Protein AF-A0A0P7WTD3-F1 (afdb_monomer_lite)

Secondary structure (DSSP, 8-state):
-PPP---HHHHHHHHHHHHHHHHHHHHHHHHHHHHHHHHHT-S--HHHHHHHHHHHHHHHHHHHHHHHHHHHTTS-SEEEE---PBPTTS-B-SS----EEEEE-TTSSEE-SS-HHHHHHHHHHHHH--SS-TTTEEEEEE--SSS-EEEEEETTEEEEEEETTTTEEEE---

Foldseek 3Di:
DDDDDPPPVVVVVVVVVVVVVVVVVVVVVVVVVVVVCCQVPVPPPVVLVVLVVQLVVQLLVQQVVQLVQCVVVPNDQKDWDQDQDAPPVRHGDPPSPDTDIFGADSLRTGWAPDDFQVGLVRSSCRRSVRDPLVVFWDWHWDDDPVFIWIFIDGNNHGQWIATRVNRDIGGDDD

Sequence (174 aa):
MKAPEFDDASSERATQRRLYITIVAGLLVFLFAGWLVRSVFAPNASWKEAEFEQALHRFEEHLMLARVEWMRQGRPPEIELMYADWDSRGMPVEPIAGSVRVLMSRDGWPEARADGQAGCFEIWNLLARPEPLREELRVEYLEGDRLAECHFYYANILEFVFYPENGRVVKKVM

pLDDT: mean 80.05, std 14.79, range [44.22, 94.88]

Radius of gyration: 28.9 Å; chains: 1; bounding box: 71×41×89 Å

Structure (mmCIF, N/CA/C/O backbone):
data_AF-A0A0P7WTD3-F1
#
_entry.id   AF-A0A0P7WTD3-F1
#
loop_
_atom_site.group_PDB
_atom_site.id
_atom_site.type_symbol
_atom_site.label_atom_id
_atom_site.label_alt_id
_atom_site.label_comp_id
_atom_site.label_asym_id
_atom_site.label_entity_id
_atom_site.label_seq_id
_atom_site.pdbx_PDB_ins_code
_atom_site.Cartn_x
_atom_site.Cartn_y
_atom_site.Cartn_z
_atom_site.occupancy
_atom_site.B_iso_or_equiv
_atom_site.auth_seq_id
_atom_site.auth_comp_id
_atom_site.auth_asym_id
_atom_site.auth_atom_id
_atom_site.pdbx_PDB_model_num
ATOM 1 N N . MET A 1 1 ? 55.991 23.046 -68.469 1.00 44.59 1 MET A N 1
ATOM 2 C CA . MET A 1 1 ? 55.380 22.917 -67.129 1.00 44.59 1 MET A CA 1
ATOM 3 C C . MET A 1 1 ? 54.361 21.794 -67.210 1.00 44.59 1 MET A C 1
ATOM 5 O O . MET A 1 1 ? 53.428 21.914 -67.990 1.00 44.59 1 MET A O 1
ATOM 9 N N . LYS A 1 2 ? 54.612 20.664 -66.541 1.00 44.22 2 LYS A N 1
ATOM 10 C CA . LYS A 1 2 ? 53.737 19.483 -66.564 1.00 44.22 2 LYS A CA 1
ATOM 11 C C . LYS A 1 2 ? 52.765 19.621 -65.388 1.00 44.22 2 LYS A C 1
ATOM 13 O O . LYS A 1 2 ? 53.228 19.808 -64.266 1.00 44.22 2 LYS A O 1
ATOM 18 N N . ALA A 1 3 ? 51.463 19.646 -65.660 1.00 56.09 3 ALA A N 1
ATOM 19 C CA . ALA A 1 3 ? 50.442 19.747 -64.619 1.00 56.09 3 ALA A CA 1
ATOM 20 C C . ALA A 1 3 ? 50.462 18.479 -63.740 1.00 56.09 3 ALA A C 1
ATOM 22 O O . ALA A 1 3 ? 50.710 17.398 -64.280 1.00 56.09 3 ALA A O 1
ATOM 23 N N . PRO A 1 4 ? 50.248 18.591 -62.417 1.00 55.72 4 PRO A N 1
ATOM 24 C CA . PRO A 1 4 ? 50.180 17.427 -61.548 1.00 55.72 4 PRO A CA 1
ATOM 25 C C . PRO A 1 4 ? 48.905 16.629 -61.842 1.00 55.72 4 PRO A C 1
ATOM 27 O O . PRO A 1 4 ? 47.799 17.168 -61.828 1.00 55.72 4 PRO A O 1
ATOM 30 N N . GLU A 1 5 ? 49.096 15.347 -62.132 1.00 54.69 5 GLU A N 1
ATOM 31 C CA . GLU A 1 5 ? 48.060 14.324 -62.243 1.00 54.69 5 GLU A CA 1
ATOM 32 C C . GLU A 1 5 ? 47.490 14.107 -60.834 1.00 54.69 5 GLU A C 1
ATOM 34 O O . GLU A 1 5 ? 48.205 13.684 -59.927 1.00 54.69 5 GLU A O 1
ATOM 39 N N . PHE A 1 6 ? 46.250 14.544 -60.606 1.00 57.44 6 PHE A N 1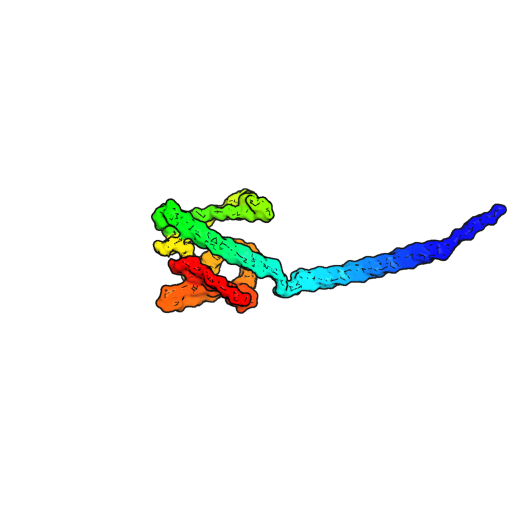
ATOM 40 C CA . PHE A 1 6 ? 45.591 14.415 -59.309 1.00 57.44 6 PHE A CA 1
ATOM 41 C C . PHE A 1 6 ? 45.165 12.953 -59.123 1.00 57.44 6 PHE A C 1
ATOM 43 O O . PHE A 1 6 ? 44.372 12.437 -59.903 1.00 57.44 6 PHE A O 1
ATOM 50 N N . ASP A 1 7 ? 45.720 12.303 -58.099 1.00 57.47 7 ASP A N 1
ATOM 51 C CA . ASP A 1 7 ? 45.497 10.900 -57.737 1.00 57.47 7 ASP A CA 1
ATOM 52 C C . ASP A 1 7 ? 44.008 10.580 -57.478 1.00 57.47 7 ASP A C 1
ATOM 54 O O . ASP A 1 7 ? 43.520 10.702 -56.346 1.00 57.47 7 ASP A O 1
ATOM 58 N N . ASP A 1 8 ? 43.304 10.072 -58.494 1.00 56.81 8 ASP A N 1
ATOM 59 C CA . ASP A 1 8 ? 41.955 9.485 -58.378 1.00 56.81 8 ASP A CA 1
ATOM 60 C C . ASP A 1 8 ? 41.898 8.376 -57.306 1.00 56.81 8 ASP A C 1
ATOM 62 O O . ASP A 1 8 ? 40.915 8.238 -56.571 1.00 56.81 8 ASP A O 1
ATOM 66 N N . ALA A 1 9 ? 43.012 7.665 -57.101 1.00 54.38 9 ALA A N 1
ATOM 67 C CA . ALA A 1 9 ? 43.157 6.628 -56.081 1.00 54.38 9 ALA A CA 1
ATOM 68 C C . ALA A 1 9 ? 42.994 7.146 -54.635 1.00 54.38 9 ALA A C 1
ATOM 70 O O . ALA A 1 9 ? 42.650 6.378 -53.731 1.00 54.38 9 ALA A O 1
ATOM 71 N N . SER A 1 10 ? 43.242 8.438 -54.387 1.00 57.66 10 SER A N 1
ATOM 72 C CA . SER A 1 10 ? 43.045 9.052 -53.066 1.00 57.66 10 SER A CA 1
ATOM 73 C C . SER A 1 10 ? 41.564 9.350 -52.782 1.00 57.66 10 SER A C 1
ATOM 75 O O . SER A 1 10 ? 41.092 9.151 -51.657 1.00 57.66 10 SER A O 1
ATOM 77 N N . SER A 1 11 ? 40.815 9.739 -53.820 1.00 58.66 11 SER A N 1
ATOM 78 C CA . SER A 1 11 ? 39.380 10.040 -53.773 1.00 58.66 11 SER A CA 1
ATOM 79 C C . SER A 1 11 ? 38.537 8.773 -53.581 1.00 58.66 11 SER A C 1
ATOM 81 O O . SER A 1 11 ? 37.628 8.738 -52.742 1.00 58.66 11 SER A O 1
ATOM 83 N N . GLU A 1 12 ? 38.894 7.685 -54.272 1.00 61.72 12 GLU A N 1
ATOM 84 C CA . GLU A 1 12 ? 38.206 6.396 -54.143 1.00 61.72 12 GLU A CA 1
ATOM 85 C C . GLU A 1 12 ? 38.363 5.795 -52.741 1.00 61.72 12 GLU A C 1
ATOM 87 O O . GLU A 1 12 ? 37.373 5.379 -52.139 1.00 61.72 12 GLU A O 1
ATOM 92 N N . ARG A 1 13 ? 39.564 5.844 -52.143 1.00 66.88 13 ARG A N 1
ATOM 93 C CA . ARG A 1 13 ? 39.788 5.363 -50.763 1.00 66.88 13 ARG A CA 1
ATOM 94 C C . ARG A 1 13 ? 39.016 6.178 -49.724 1.00 66.88 13 ARG A C 1
ATOM 96 O O . ARG A 1 13 ? 38.515 5.611 -48.751 1.00 66.88 13 ARG A O 1
ATOM 103 N N . ALA A 1 14 ? 38.900 7.495 -49.907 1.00 68.69 14 ALA A N 1
ATOM 104 C CA . ALA A 1 14 ? 38.137 8.362 -49.007 1.00 68.69 14 ALA A CA 1
ATOM 105 C C . ALA A 1 14 ? 36.623 8.093 -49.096 1.00 68.69 14 ALA A C 1
ATOM 107 O O . ALA A 1 14 ? 35.939 8.023 -48.068 1.00 68.69 14 ALA A O 1
ATOM 108 N N . THR A 1 15 ? 36.117 7.876 -50.311 1.00 74.56 15 THR A N 1
ATOM 109 C CA . THR A 1 15 ? 34.714 7.528 -50.579 1.00 74.56 15 THR A CA 1
ATOM 110 C C . THR A 1 15 ? 34.380 6.133 -50.050 1.00 74.56 15 THR A C 1
ATOM 112 O O . THR A 1 15 ? 33.397 5.964 -49.328 1.00 74.56 15 THR A O 1
ATOM 115 N N . GLN A 1 16 ? 35.254 5.154 -50.294 1.00 76.50 16 GLN A N 1
ATOM 116 C CA . GLN A 1 16 ? 35.124 3.785 -49.799 1.00 76.50 16 GLN A CA 1
ATOM 117 C C . GLN A 1 16 ? 35.149 3.734 -48.265 1.00 76.50 16 GLN A C 1
ATOM 119 O O . GLN A 1 16 ? 34.313 3.071 -47.654 1.00 76.50 16 GLN A O 1
ATOM 124 N N . ARG A 1 17 ? 36.033 4.499 -47.609 1.00 78.50 17 ARG A N 1
ATOM 125 C CA . ARG A 1 17 ? 36.076 4.603 -46.140 1.00 78.50 17 ARG A CA 1
ATOM 126 C C . ARG A 1 17 ? 34.798 5.221 -45.564 1.00 78.50 17 ARG A C 1
ATOM 128 O O . ARG A 1 17 ? 34.308 4.739 -44.547 1.00 78.50 17 ARG A O 1
ATOM 135 N N . ARG A 1 18 ? 34.229 6.250 -46.205 1.00 81.75 18 ARG A N 1
ATOM 136 C CA . ARG A 1 18 ? 32.930 6.827 -45.802 1.00 81.75 18 ARG A CA 1
ATOM 137 C C . ARG A 1 18 ? 31.789 5.821 -45.928 1.00 81.75 18 ARG A C 1
ATOM 139 O O . ARG A 1 18 ? 30.951 5.769 -45.030 1.00 81.75 18 ARG A O 1
ATOM 146 N N . LEU A 1 19 ? 31.788 5.016 -46.989 1.00 84.31 19 LEU A N 1
ATOM 147 C CA . LEU A 1 19 ? 30.801 3.959 -47.230 1.00 84.31 19 LEU A CA 1
ATOM 148 C C . LEU A 1 19 ? 30.886 2.856 -46.166 1.00 84.31 19 LEU A C 1
ATOM 150 O O . LEU A 1 19 ? 29.878 2.496 -45.566 1.00 84.31 19 LEU A O 1
ATOM 154 N N . TYR A 1 20 ? 32.097 2.399 -45.835 1.00 89.25 20 TYR A N 1
ATOM 155 C CA . TYR A 1 20 ? 32.305 1.461 -44.728 1.00 89.25 20 TYR A CA 1
ATOM 156 C C . TYR A 1 20 ? 31.849 2.033 -43.384 1.00 89.25 20 TYR A C 1
ATOM 158 O O . TYR A 1 20 ? 31.163 1.344 -42.635 1.00 89.25 20 TYR A O 1
ATOM 166 N N . ILE A 1 21 ? 32.180 3.291 -43.078 1.00 87.69 21 ILE A N 1
ATOM 167 C CA . ILE A 1 21 ? 31.767 3.928 -41.819 1.00 87.69 21 ILE A CA 1
ATOM 168 C C . ILE A 1 21 ? 30.241 4.038 -41.731 1.00 87.69 21 ILE A C 1
ATOM 170 O O . ILE A 1 21 ? 29.682 3.749 -40.679 1.00 87.69 21 ILE A O 1
ATOM 174 N N . THR A 1 22 ? 29.555 4.411 -42.814 1.00 89.06 22 THR A N 1
ATOM 175 C CA . THR A 1 22 ? 28.083 4.516 -42.818 1.00 89.06 22 THR A CA 1
ATOM 176 C C . THR A 1 22 ? 27.406 3.159 -42.686 1.00 89.06 22 THR A C 1
ATOM 178 O O . THR A 1 22 ? 26.460 3.041 -41.911 1.00 89.06 22 THR A O 1
ATOM 181 N N . ILE A 1 23 ? 27.915 2.123 -43.359 1.00 92.06 23 ILE A N 1
ATOM 182 C CA . ILE A 1 23 ? 27.396 0.757 -43.211 1.00 92.06 23 ILE A CA 1
ATOM 183 C C . ILE A 1 23 ? 27.591 0.268 -41.772 1.00 92.06 23 ILE A C 1
ATOM 185 O O . ILE A 1 23 ? 26.640 -0.197 -41.152 1.00 92.06 23 ILE A O 1
ATOM 189 N N . VAL A 1 24 ? 28.796 0.415 -41.213 1.00 92.56 24 VAL A N 1
ATOM 190 C CA . VAL A 1 24 ? 29.107 -0.035 -39.846 1.00 92.56 24 VAL A CA 1
ATOM 191 C C . VAL A 1 24 ? 28.304 0.746 -38.804 1.00 92.56 24 VAL A C 1
ATOM 193 O O . VAL A 1 24 ? 27.766 0.143 -37.879 1.00 92.56 24 VAL A O 1
ATOM 196 N N . ALA A 1 25 ? 28.169 2.064 -38.962 1.00 90.25 25 ALA A N 1
ATOM 197 C CA . ALA A 1 25 ? 27.360 2.891 -38.072 1.00 90.25 25 ALA A CA 1
ATOM 198 C C . ALA A 1 25 ? 25.873 2.517 -38.149 1.00 90.25 25 ALA A C 1
ATOM 200 O O . ALA A 1 25 ? 25.232 2.375 -37.113 1.00 90.25 25 ALA A O 1
ATOM 201 N N . GLY A 1 26 ? 25.335 2.294 -39.353 1.00 93.25 26 GLY A N 1
ATOM 202 C CA . GLY A 1 26 ? 23.957 1.838 -39.532 1.00 93.25 26 GLY A CA 1
ATOM 203 C C . GLY A 1 26 ? 23.709 0.475 -38.884 1.00 93.25 26 GLY A C 1
ATOM 204 O O . GLY A 1 26 ? 22.703 0.287 -38.205 1.00 93.25 26 GLY A O 1
ATOM 205 N N . LEU A 1 27 ? 24.660 -0.451 -39.023 1.00 94.12 27 LEU A N 1
ATOM 206 C CA . LEU A 1 27 ? 24.582 -1.787 -38.433 1.00 94.12 27 LEU A CA 1
ATOM 207 C C . LEU A 1 27 ? 24.647 -1.725 -36.899 1.00 94.12 27 LEU A C 1
ATOM 209 O O . LEU A 1 27 ? 23.849 -2.373 -36.228 1.00 94.12 27 LEU A O 1
ATOM 213 N N . LEU A 1 28 ? 25.519 -0.880 -36.339 1.00 93.88 28 LEU A N 1
ATOM 214 C CA . LEU A 1 28 ? 25.563 -0.615 -34.898 1.00 93.88 28 LEU A CA 1
ATOM 215 C C . LEU A 1 28 ? 24.256 -0.012 -34.384 1.00 93.88 28 LEU A C 1
ATOM 217 O O . LEU A 1 28 ? 23.722 -0.502 -33.395 1.00 93.88 28 LEU A O 1
ATOM 221 N N . VAL A 1 29 ? 23.714 1.007 -35.056 1.00 93.81 29 VAL A N 1
ATOM 222 C CA . VAL A 1 29 ? 22.432 1.621 -34.675 1.00 93.81 29 VAL A CA 1
ATOM 223 C C . VAL A 1 29 ? 21.306 0.591 -34.717 1.00 93.81 29 VAL A C 1
ATOM 225 O O . VAL A 1 29 ? 20.495 0.550 -33.799 1.00 93.81 29 VAL A O 1
ATOM 228 N N . PHE A 1 30 ? 21.277 -0.278 -35.728 1.00 93.62 30 PHE A N 1
ATOM 229 C CA . PHE A 1 30 ? 20.266 -1.327 -35.840 1.00 93.62 30 PHE A CA 1
ATOM 230 C C . PHE A 1 30 ? 20.378 -2.366 -34.714 1.00 93.62 30 PHE A C 1
ATOM 232 O O . PHE A 1 30 ? 19.371 -2.737 -34.112 1.00 93.62 30 PHE A O 1
ATOM 239 N N . LEU A 1 31 ? 21.600 -2.790 -34.376 1.00 93.56 31 LEU A N 1
ATOM 240 C CA . LEU A 1 31 ? 21.848 -3.692 -33.248 1.00 93.56 31 LEU A CA 1
ATOM 241 C C . LEU A 1 31 ? 21.462 -3.051 -31.911 1.00 93.56 31 LEU A C 1
ATOM 243 O O . LEU A 1 31 ? 20.808 -3.697 -31.094 1.00 93.56 31 LEU A O 1
ATOM 247 N N . PHE A 1 32 ? 21.809 -1.778 -31.702 1.00 91.56 32 PHE A N 1
ATOM 248 C CA . PHE A 1 32 ? 21.424 -1.035 -30.504 1.00 91.56 32 PHE A CA 1
ATOM 249 C C . PHE A 1 32 ? 19.912 -0.846 -30.411 1.00 91.56 32 PHE A C 1
ATOM 251 O O . PHE A 1 32 ? 19.351 -1.076 -29.347 1.00 91.56 32 PHE A O 1
ATOM 258 N N . ALA A 1 33 ? 19.240 -0.491 -31.506 1.00 89.69 33 ALA A N 1
ATOM 259 C CA . ALA A 1 33 ? 17.787 -0.360 -31.540 1.00 89.69 33 ALA A CA 1
ATOM 260 C C . ALA A 1 33 ? 17.101 -1.696 -31.217 1.00 89.69 33 ALA A C 1
ATOM 262 O O . ALA A 1 33 ? 16.198 -1.735 -30.386 1.00 89.69 33 ALA A O 1
ATOM 263 N N . GLY A 1 34 ? 17.572 -2.802 -31.803 1.00 89.44 34 GLY A N 1
ATOM 264 C CA . GLY A 1 34 ? 17.063 -4.142 -31.502 1.00 89.44 34 GLY A CA 1
ATOM 265 C C . GLY A 1 34 ? 17.283 -4.549 -30.042 1.00 89.44 34 GLY A C 1
ATOM 266 O O . GLY A 1 34 ? 16.371 -5.076 -29.401 1.00 89.44 34 GLY A O 1
ATOM 267 N N . TRP A 1 35 ? 18.464 -4.262 -29.487 1.00 86.62 35 TRP A N 1
ATOM 268 C CA . TRP A 1 35 ? 18.763 -4.508 -28.075 1.00 86.62 35 TRP A CA 1
ATOM 269 C C . TRP A 1 35 ? 17.886 -3.662 -27.145 1.00 86.62 35 TRP A C 1
ATOM 271 O O . TRP A 1 35 ? 17.355 -4.181 -26.167 1.00 86.62 35 TRP A O 1
ATOM 281 N N . LEU A 1 36 ? 17.678 -2.387 -27.475 1.00 83.62 36 LEU A N 1
ATOM 282 C CA . LEU A 1 36 ? 16.890 -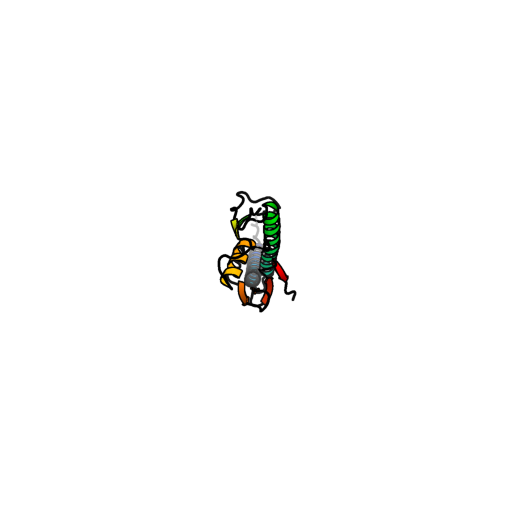1.449 -26.680 1.00 83.62 36 LEU A CA 1
ATOM 283 C C . LEU A 1 36 ? 15.405 -1.830 -26.685 1.00 83.62 36 LEU A C 1
ATOM 285 O O . LEU A 1 36 ? 14.794 -1.877 -25.623 1.00 83.62 36 LEU A O 1
ATOM 289 N N . VAL A 1 37 ? 14.850 -2.217 -27.839 1.00 83.44 37 VAL A N 1
ATOM 290 C CA . VAL A 1 37 ? 13.492 -2.781 -27.920 1.00 83.44 37 VAL A CA 1
ATOM 291 C C . VAL A 1 37 ? 13.396 -4.045 -27.066 1.00 83.44 37 VAL A C 1
ATOM 293 O O . VAL A 1 37 ? 12.506 -4.166 -26.236 1.00 83.44 37 VAL A O 1
ATOM 296 N N . ARG A 1 38 ? 14.343 -4.979 -27.177 1.00 77.56 38 ARG A N 1
ATOM 297 C CA . ARG A 1 38 ? 14.312 -6.184 -26.338 1.00 77.56 38 ARG A CA 1
ATOM 298 C C . ARG A 1 38 ? 14.417 -5.867 -24.841 1.00 77.56 38 ARG A C 1
ATOM 300 O O . ARG A 1 38 ? 13.789 -6.560 -24.054 1.00 77.56 38 ARG A O 1
ATOM 307 N N . SER A 1 39 ? 15.199 -4.861 -24.462 1.00 74.31 39 SER A N 1
ATOM 308 C CA . SER A 1 39 ? 15.410 -4.447 -23.071 1.00 74.31 39 SER A CA 1
ATOM 309 C C . SER A 1 39 ? 14.170 -3.779 -22.469 1.00 74.31 39 SER A C 1
ATOM 311 O O . SER A 1 39 ? 13.743 -4.142 -21.379 1.00 74.31 39 SER A O 1
ATOM 313 N N . VAL A 1 40 ? 13.541 -2.857 -23.205 1.00 69.19 40 VAL A N 1
ATOM 314 C CA . VAL A 1 40 ? 12.341 -2.134 -22.748 1.00 69.19 40 VAL A CA 1
ATOM 315 C C . VAL A 1 40 ? 11.104 -3.035 -22.726 1.00 69.19 40 VAL A C 1
ATOM 317 O O . VAL A 1 40 ? 10.260 -2.894 -21.848 1.00 69.19 40 VAL A O 1
ATOM 320 N N . PHE A 1 41 ? 11.000 -3.977 -23.666 1.00 66.25 41 PHE A N 1
ATOM 321 C CA . PHE A 1 41 ? 9.862 -4.895 -23.779 1.00 66.25 41 PHE A CA 1
ATOM 322 C C . PHE A 1 41 ? 10.120 -6.272 -23.138 1.00 66.25 41 PHE A C 1
ATOM 324 O O . PHE A 1 41 ? 9.332 -7.198 -23.343 1.00 66.25 41 PHE A O 1
ATOM 331 N N . ALA A 1 42 ? 11.209 -6.447 -22.379 1.00 62.34 42 ALA A N 1
ATOM 332 C CA . ALA A 1 42 ? 11.421 -7.667 -21.604 1.00 62.34 42 ALA A CA 1
ATOM 333 C C . ALA A 1 42 ? 10.383 -7.737 -20.459 1.00 62.34 42 ALA A C 1
ATOM 335 O O . ALA A 1 42 ? 10.302 -6.804 -19.663 1.00 62.34 42 ALA A O 1
ATOM 336 N N . PRO A 1 43 ? 9.592 -8.822 -20.351 1.00 55.62 43 PRO A N 1
ATOM 337 C CA . PRO A 1 43 ? 8.466 -8.929 -19.411 1.00 55.62 43 PRO A CA 1
ATOM 338 C C . PRO A 1 43 ? 8.874 -9.051 -17.932 1.00 55.62 43 PRO A C 1
ATOM 340 O O . PRO A 1 43 ? 8.054 -8.856 -17.047 1.00 55.62 43 PRO A O 1
ATOM 343 N N . ASN A 1 44 ? 10.139 -9.347 -17.659 1.00 56.78 44 ASN A N 1
ATOM 344 C CA . ASN A 1 44 ? 10.737 -9.550 -16.339 1.00 56.78 44 ASN A CA 1
ATOM 345 C C . ASN A 1 44 ? 11.571 -8.326 -15.941 1.00 56.78 44 ASN A C 1
ATOM 347 O O . ASN A 1 44 ? 12.762 -8.401 -15.631 1.00 56.78 44 ASN A O 1
ATOM 351 N N . ALA A 1 45 ? 10.942 -7.164 -16.069 1.00 58.25 45 ALA A N 1
ATOM 352 C CA . ALA A 1 45 ? 11.588 -5.891 -15.871 1.00 58.25 45 ALA A CA 1
ATOM 353 C C . ALA A 1 45 ? 11.765 -5.642 -14.366 1.00 58.25 45 ALA A C 1
ATOM 355 O O . ALA A 1 45 ? 10.858 -5.157 -13.706 1.00 58.25 45 ALA A O 1
ATOM 356 N N . SER A 1 46 ? 12.947 -5.968 -13.838 1.00 65.19 46 SER A N 1
ATOM 357 C CA . SER A 1 46 ? 13.353 -5.797 -12.428 1.00 65.19 46 SER A CA 1
ATOM 358 C C . SER A 1 46 ? 12.975 -4.440 -11.800 1.00 65.19 46 SER A C 1
ATOM 360 O O . SER A 1 46 ? 12.815 -4.351 -10.587 1.00 65.19 46 SER A O 1
ATOM 362 N N . TRP A 1 47 ? 12.782 -3.385 -12.600 1.00 69.50 47 TRP A N 1
ATOM 363 C CA . TRP A 1 47 ? 12.296 -2.089 -12.116 1.00 69.50 47 TRP A CA 1
ATOM 364 C C . TRP A 1 47 ? 10.856 -2.140 -11.583 1.00 69.50 47 TRP A C 1
ATOM 366 O O . TRP A 1 47 ? 10.566 -1.494 -10.585 1.00 69.50 47 TRP A O 1
ATOM 376 N N . LYS A 1 48 ? 9.973 -2.942 -12.189 1.00 75.50 48 LYS A N 1
ATOM 377 C CA . LYS A 1 48 ? 8.585 -3.135 -11.748 1.00 75.50 48 LYS A CA 1
ATOM 378 C C . LYS A 1 48 ? 8.499 -3.832 -10.390 1.00 75.50 48 LYS A C 1
ATOM 380 O O . LYS A 1 48 ? 7.667 -3.478 -9.563 1.00 75.50 48 LYS A O 1
ATOM 385 N N . GLU A 1 49 ? 9.359 -4.823 -10.171 1.00 78.12 49 GLU A N 1
ATOM 386 C CA . GLU A 1 49 ? 9.491 -5.510 -8.880 1.00 78.12 49 GLU A CA 1
ATOM 387 C C . GLU A 1 49 ? 10.000 -4.538 -7.809 1.00 78.12 49 GLU A C 1
ATOM 389 O O . GLU A 1 49 ? 9.431 -4.466 -6.723 1.00 78.12 49 GLU A O 1
ATOM 394 N N . ALA A 1 50 ? 11.000 -3.714 -8.144 1.00 81.69 50 ALA A N 1
ATOM 395 C CA . ALA A 1 50 ? 11.519 -2.686 -7.244 1.00 81.69 50 ALA A CA 1
ATOM 396 C C . ALA A 1 50 ? 10.472 -1.606 -6.903 1.00 81.69 50 ALA A C 1
ATOM 398 O O . ALA A 1 50 ? 10.381 -1.180 -5.753 1.00 81.69 50 ALA A O 1
ATOM 399 N N . GLU A 1 51 ? 9.652 -1.178 -7.868 1.00 80.62 51 GLU A N 1
ATOM 400 C CA . GLU A 1 51 ? 8.549 -0.238 -7.625 1.00 80.62 51 GLU A CA 1
ATOM 401 C C . GLU A 1 51 ? 7.473 -0.835 -6.712 1.00 80.62 51 GLU A C 1
ATOM 403 O O . GLU A 1 51 ? 6.981 -0.158 -5.802 1.00 80.62 51 GLU A O 1
ATOM 408 N N . PHE A 1 52 ? 7.122 -2.108 -6.918 1.00 84.56 52 PHE A N 1
ATOM 409 C CA . PHE A 1 52 ? 6.192 -2.811 -6.041 1.00 84.56 52 PHE A CA 1
ATOM 410 C C . PHE A 1 52 ? 6.758 -2.954 -4.622 1.00 84.56 52 PHE A C 1
ATOM 412 O O . PHE A 1 52 ? 6.064 -2.649 -3.650 1.00 84.56 52 PHE A O 1
ATOM 419 N N . GLU A 1 53 ? 8.028 -3.341 -4.486 1.00 85.44 53 GLU A N 1
ATOM 420 C CA . GLU A 1 53 ? 8.706 -3.437 -3.191 1.00 85.44 53 GLU A CA 1
ATOM 421 C C . GLU A 1 53 ? 8.745 -2.077 -2.477 1.00 85.44 53 GLU A C 1
ATOM 423 O O . GLU A 1 53 ? 8.458 -1.988 -1.280 1.00 85.44 53 GLU A O 1
ATOM 428 N N . GLN A 1 54 ? 8.997 -0.992 -3.213 1.00 86.94 54 GLN A N 1
ATOM 429 C CA . GLN A 1 54 ? 8.935 0.367 -2.682 1.00 86.94 54 GLN A CA 1
ATOM 430 C C . GLN A 1 54 ? 7.513 0.754 -2.243 1.00 86.94 54 GLN A C 1
ATOM 432 O O . GLN A 1 54 ? 7.339 1.411 -1.213 1.00 86.94 54 GLN A O 1
ATOM 437 N N . ALA A 1 55 ? 6.478 0.364 -2.992 1.00 87.00 55 ALA A N 1
ATOM 438 C CA . ALA A 1 55 ? 5.085 0.574 -2.595 1.00 87.00 55 ALA A CA 1
ATOM 439 C C . ALA A 1 55 ? 4.735 -0.210 -1.318 1.00 87.00 55 ALA A C 1
ATOM 441 O O . ALA A 1 55 ? 4.114 0.346 -0.411 1.00 87.00 55 ALA A O 1
ATOM 442 N N . LEU A 1 56 ? 5.192 -1.460 -1.201 1.00 89.81 56 LEU A N 1
ATOM 443 C CA . LEU A 1 56 ? 5.016 -2.281 -0.003 1.00 89.81 56 LEU A CA 1
ATOM 444 C C . LEU A 1 56 ? 5.752 -1.694 1.210 1.00 89.81 56 LEU A C 1
ATOM 446 O O . LEU A 1 56 ? 5.205 -1.671 2.309 1.00 89.81 56 LEU A O 1
ATOM 450 N N . HIS A 1 57 ? 6.961 -1.165 1.025 1.00 89.94 57 HIS A N 1
ATOM 451 C CA . HIS A 1 57 ? 7.674 -0.475 2.098 1.00 89.94 57 HIS A CA 1
ATOM 452 C C . HIS A 1 57 ? 6.909 0.769 2.577 1.00 89.94 57 HIS A C 1
ATOM 454 O O . HIS A 1 57 ? 6.711 0.945 3.778 1.00 89.94 57 HIS A O 1
ATOM 460 N N . ARG A 1 58 ? 6.418 1.610 1.651 1.00 87.81 58 ARG A N 1
ATOM 461 C CA . ARG A 1 58 ? 5.584 2.781 1.989 1.00 87.81 58 ARG A CA 1
ATOM 462 C C . ARG A 1 58 ? 4.310 2.380 2.727 1.00 87.81 58 ARG A C 1
ATOM 464 O O . ARG A 1 58 ? 3.913 3.045 3.678 1.00 87.81 58 ARG A O 1
ATOM 471 N N . PHE A 1 59 ? 3.690 1.278 2.314 1.00 90.62 59 PHE A N 1
ATOM 472 C CA . PHE A 1 59 ? 2.526 0.716 2.985 1.00 90.62 59 PHE A CA 1
ATOM 473 C C . PHE A 1 59 ? 2.817 0.377 4.454 1.00 90.62 59 PHE A C 1
ATOM 475 O O . PHE A 1 59 ? 2.095 0.825 5.343 1.00 90.62 59 PHE A O 1
ATOM 482 N N . GLU A 1 60 ? 3.894 -0.368 4.715 1.00 91.88 60 GLU A N 1
ATOM 483 C CA . GLU A 1 60 ? 4.322 -0.745 6.070 1.00 91.88 60 GLU A CA 1
ATOM 484 C C . GLU A 1 60 ? 4.675 0.479 6.926 1.00 91.88 60 GLU A C 1
ATOM 486 O O . GLU A 1 60 ? 4.268 0.576 8.087 1.00 91.88 60 GLU A O 1
ATOM 491 N N . GLU A 1 61 ? 5.390 1.442 6.348 1.00 90.62 61 GLU A N 1
ATOM 492 C CA . GLU A 1 61 ? 5.765 2.684 7.020 1.00 90.62 61 GLU A CA 1
ATOM 493 C C . GLU A 1 61 ? 4.533 3.505 7.413 1.00 90.62 61 GLU A C 1
ATOM 495 O O . GLU A 1 61 ? 4.388 3.899 8.573 1.00 90.62 61 GLU A O 1
ATOM 500 N N . HIS A 1 62 ? 3.603 3.715 6.480 1.00 90.12 62 HIS A N 1
ATOM 501 C CA . HIS A 1 62 ? 2.395 4.488 6.741 1.00 90.12 62 HIS A CA 1
ATOM 502 C C . HIS A 1 62 ? 1.419 3.769 7.680 1.00 90.12 62 HIS A C 1
ATOM 504 O O . HIS A 1 62 ? 0.752 4.444 8.461 1.00 90.12 62 HIS A O 1
ATOM 510 N N . LEU A 1 63 ? 1.369 2.429 7.688 1.00 92.56 63 LEU A N 1
ATOM 511 C CA . LEU A 1 63 ? 0.641 1.659 8.709 1.00 92.56 63 LEU A CA 1
ATOM 512 C C . LEU A 1 63 ? 1.157 1.977 10.117 1.00 92.56 63 LEU A C 1
ATOM 514 O O . LEU A 1 63 ? 0.380 2.228 11.043 1.00 92.56 63 LEU A O 1
ATOM 518 N N . MET A 1 64 ? 2.478 1.974 10.285 1.00 92.31 64 MET A N 1
ATOM 519 C CA . MET A 1 64 ? 3.096 2.250 11.578 1.00 92.31 64 MET A CA 1
ATOM 520 C C . MET A 1 64 ? 2.961 3.722 11.964 1.00 92.31 64 MET A C 1
ATOM 522 O O . MET A 1 64 ? 2.647 4.017 13.119 1.00 92.31 64 MET A O 1
ATOM 526 N N . LEU A 1 65 ? 3.116 4.639 11.007 1.00 91.56 65 LEU A N 1
ATOM 527 C CA . LEU A 1 65 ? 2.888 6.067 11.214 1.00 91.56 65 LEU A CA 1
ATOM 528 C C . LEU A 1 65 ? 1.445 6.337 11.658 1.00 91.56 65 LEU A C 1
ATOM 530 O O . LEU A 1 65 ? 1.235 7.049 12.638 1.00 91.56 65 LEU A O 1
ATOM 534 N N . ALA A 1 66 ? 0.464 5.705 11.003 1.00 91.62 66 ALA A N 1
ATOM 535 C CA . ALA A 1 66 ? -0.947 5.782 11.372 1.00 91.62 66 ALA A CA 1
ATOM 536 C C . ALA A 1 66 ? -1.156 5.384 12.833 1.00 91.62 66 ALA A C 1
ATOM 538 O O . ALA A 1 66 ? -1.782 6.099 13.615 1.00 91.62 66 ALA A O 1
ATOM 539 N N . ARG A 1 67 ? -0.570 4.251 13.226 1.00 93.12 67 ARG A N 1
ATOM 540 C CA . ARG A 1 67 ? -0.688 3.738 14.587 1.00 93.12 67 ARG A CA 1
ATOM 541 C C . ARG A 1 67 ? -0.054 4.667 15.618 1.00 93.12 67 ARG A C 1
ATOM 543 O O . ARG A 1 67 ? -0.634 4.892 16.681 1.00 93.12 67 ARG A O 1
ATOM 550 N N . VAL A 1 68 ? 1.131 5.200 15.329 1.00 93.00 68 VAL A N 1
ATOM 551 C CA . VAL A 1 68 ? 1.819 6.154 16.211 1.00 93.00 68 VAL A CA 1
ATOM 552 C C . VAL A 1 68 ? 0.987 7.420 16.377 1.00 93.00 68 VAL A C 1
ATOM 554 O O . VAL A 1 68 ? 0.789 7.874 17.504 1.00 93.00 68 VAL A O 1
ATOM 557 N N . GLU A 1 69 ? 0.446 7.947 15.285 1.00 91.44 69 GLU A N 1
ATOM 558 C CA . GLU A 1 69 ? -0.359 9.162 15.300 1.00 91.44 69 GLU A CA 1
ATOM 559 C C . GLU A 1 69 ? -1.682 8.964 16.050 1.00 91.44 69 GLU A C 1
ATOM 561 O O . GLU A 1 69 ? -2.061 9.786 16.885 1.00 91.44 69 GLU A O 1
ATOM 566 N N . TRP A 1 70 ? -2.329 7.814 15.868 1.00 94.44 70 TRP A N 1
ATOM 567 C CA . TRP A 1 70 ? -3.500 7.415 16.646 1.00 94.44 70 TRP A CA 1
ATOM 568 C C . TRP A 1 70 ? -3.208 7.339 18.147 1.00 94.44 70 TRP A C 1
ATOM 570 O O . TRP A 1 70 ? -3.978 7.863 18.957 1.00 94.44 70 TRP A O 1
ATOM 580 N N . MET A 1 71 ? -2.071 6.755 18.544 1.00 93.75 71 MET A N 1
ATOM 581 C CA . MET A 1 71 ? -1.652 6.742 19.951 1.00 93.75 71 MET A CA 1
ATOM 582 C C . MET A 1 71 ? -1.383 8.158 20.474 1.00 93.75 71 MET A C 1
ATOM 584 O O . MET A 1 71 ? -1.786 8.480 21.593 1.00 93.75 71 MET A O 1
ATOM 588 N N . ARG A 1 72 ? -0.743 9.009 19.664 1.00 94.31 72 ARG A N 1
ATOM 589 C CA . ARG A 1 72 ? -0.396 10.394 20.007 1.00 94.31 72 ARG A CA 1
ATOM 590 C C . ARG A 1 72 ? -1.631 11.270 20.221 1.00 94.31 72 ARG A C 1
ATOM 592 O O . ARG A 1 72 ? -1.638 12.087 21.138 1.00 94.31 72 ARG A O 1
ATOM 599 N N . GLN A 1 73 ? -2.670 11.095 19.405 1.00 93.88 73 GLN A N 1
ATOM 600 C CA . GLN A 1 73 ? -3.912 11.877 19.462 1.00 93.88 73 GLN A CA 1
ATOM 601 C C . GLN A 1 73 ? -4.927 11.365 20.501 1.00 93.88 73 GLN A C 1
ATOM 603 O O . GLN A 1 73 ? -6.021 11.913 20.617 1.00 93.88 73 GLN A O 1
ATOM 608 N N . GLY A 1 74 ? -4.590 10.330 21.278 1.00 93.44 74 GLY A N 1
ATOM 609 C CA . GLY A 1 74 ? -5.489 9.793 22.303 1.00 93.44 74 GLY A CA 1
ATOM 610 C C . GLY A 1 74 ? -6.547 8.830 21.762 1.00 93.44 74 GLY A C 1
ATOM 611 O O . GLY A 1 74 ? -7.603 8.690 22.371 1.00 93.44 74 GLY A O 1
ATOM 612 N N . ARG A 1 75 ? -6.234 8.123 20.670 1.00 94.44 75 ARG A N 1
ATOM 613 C CA . ARG A 1 75 ? -7.042 7.050 20.067 1.00 94.44 75 ARG A CA 1
ATOM 614 C C . ARG A 1 75 ? -8.361 7.508 19.421 1.00 94.44 75 ARG A C 1
ATOM 616 O O . ARG A 1 75 ? -9.410 6.932 19.719 1.00 94.44 75 ARG A O 1
ATOM 623 N N . PRO A 1 76 ? -8.343 8.534 18.551 1.00 94.25 76 PRO A N 1
ATOM 624 C CA . PRO A 1 76 ? -9.545 8.960 17.846 1.00 94.25 76 PRO A CA 1
ATOM 625 C C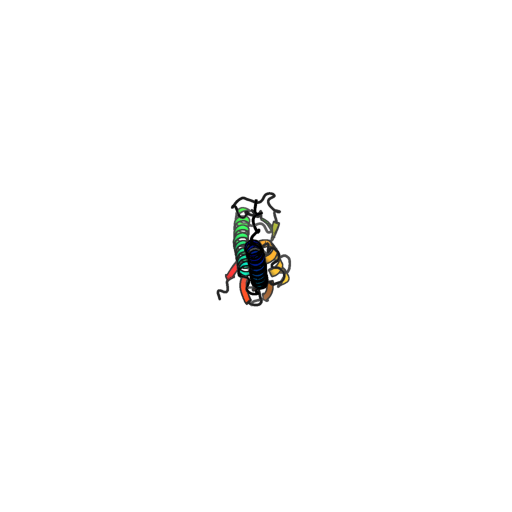 . PRO A 1 76 ? -9.997 7.907 16.812 1.00 94.25 76 PRO A C 1
ATOM 627 O O . PRO A 1 76 ? -9.189 7.092 16.366 1.00 94.25 76 PRO A O 1
ATOM 630 N N . PRO A 1 77 ? -11.276 7.924 16.399 1.00 91.12 77 PRO A N 1
ATOM 631 C CA . PRO A 1 77 ? -11.789 7.037 15.348 1.00 91.12 77 PRO A CA 1
ATOM 632 C C . PRO A 1 77 ? -11.283 7.398 13.939 1.00 91.12 77 PRO A C 1
ATOM 634 O O . PRO A 1 77 ? -11.353 6.582 13.027 1.00 91.12 77 PRO A O 1
ATOM 637 N N . GLU A 1 78 ? -10.781 8.618 13.749 1.00 90.12 78 GLU A N 1
ATOM 638 C CA . GLU A 1 78 ? -10.210 9.105 12.493 1.00 90.12 78 GLU A CA 1
ATOM 639 C C . GLU A 1 78 ? -8.948 9.906 12.821 1.00 90.12 78 GLU A C 1
ATOM 641 O O . GLU A 1 78 ? -8.945 10.696 13.769 1.00 90.12 78 GLU A O 1
ATOM 646 N N . ILE A 1 79 ? -7.881 9.693 12.054 1.00 90.19 79 ILE A N 1
ATOM 647 C CA . ILE A 1 79 ? -6.638 10.463 12.142 1.00 90.19 79 ILE A CA 1
ATOM 648 C C . ILE A 1 79 ? -6.358 11.164 10.822 1.00 90.19 79 ILE A C 1
ATOM 650 O O . ILE A 1 79 ? -6.732 10.693 9.750 1.00 90.19 79 ILE A O 1
ATOM 654 N N . GLU A 1 80 ? -5.653 12.282 10.903 1.00 87.19 80 GLU A N 1
ATOM 655 C CA . GLU A 1 80 ? -5.128 12.987 9.744 1.00 87.19 80 GLU A CA 1
ATOM 656 C C . GLU A 1 80 ? -3.651 12.616 9.569 1.00 87.19 80 GLU A C 1
ATOM 658 O O . GLU A 1 80 ? -2.811 12.949 10.405 1.00 87.19 80 GLU A O 1
ATOM 663 N N . LEU A 1 81 ? -3.343 11.883 8.500 1.00 82.25 81 LEU A N 1
ATOM 664 C CA . LEU A 1 81 ? -1.988 11.486 8.138 1.00 82.25 81 LEU A CA 1
ATOM 665 C C . LEU A 1 81 ? -1.397 12.495 7.164 1.00 82.25 81 LEU A C 1
ATOM 667 O O . LEU A 1 81 ? -1.893 12.683 6.052 1.00 82.25 81 LEU A O 1
ATOM 671 N N . MET A 1 82 ? -0.317 13.139 7.596 1.00 75.50 82 MET A N 1
ATOM 672 C CA . MET A 1 82 ? 0.530 13.952 6.734 1.00 75.50 82 MET A CA 1
ATOM 673 C C . MET A 1 82 ? 1.612 13.061 6.135 1.00 75.50 82 MET A C 1
ATOM 675 O O . MET A 1 82 ? 2.515 12.616 6.842 1.00 75.50 82 MET A O 1
ATOM 679 N N . TYR A 1 83 ? 1.534 12.821 4.831 1.00 67.94 83 TYR A N 1
ATOM 680 C CA . TYR A 1 83 ? 2.616 12.163 4.115 1.00 67.94 83 TYR A CA 1
ATOM 681 C C . TYR A 1 83 ? 3.705 13.188 3.805 1.00 67.94 83 TYR A C 1
ATOM 683 O O . TYR A 1 83 ? 3.468 14.158 3.085 1.00 67.94 83 TYR A O 1
ATOM 691 N N . ALA A 1 84 ? 4.910 12.975 4.319 1.00 58.53 84 ALA A N 1
ATOM 692 C CA . ALA A 1 84 ? 6.085 13.604 3.737 1.00 58.53 84 ALA A CA 1
ATOM 693 C C . ALA A 1 84 ? 6.477 12.759 2.516 1.00 58.53 84 ALA A C 1
ATOM 695 O O . ALA A 1 84 ? 7.031 11.676 2.680 1.00 58.53 84 ALA A O 1
ATOM 696 N N . ASP A 1 85 ? 6.138 13.193 1.297 1.00 57.59 85 ASP A N 1
ATOM 697 C CA . ASP A 1 85 ? 6.812 12.636 0.119 1.00 57.59 85 ASP A CA 1
ATOM 698 C C . ASP A 1 85 ? 8.243 13.150 0.120 1.00 57.59 85 ASP A C 1
ATOM 700 O O . ASP A 1 85 ? 8.462 14.356 0.169 1.00 57.59 85 ASP A O 1
ATOM 704 N N . TRP A 1 86 ? 9.208 12.241 0.083 1.00 53.09 86 TRP A N 1
ATOM 705 C CA . TRP A 1 86 ? 10.622 12.571 -0.034 1.00 53.09 86 TRP A CA 1
ATOM 706 C C . TRP A 1 86 ? 11.031 12.383 -1.493 1.00 53.09 86 TRP A C 1
ATOM 708 O O . TRP A 1 86 ? 10.754 11.344 -2.092 1.00 53.09 86 TRP A O 1
ATOM 718 N N . ASP A 1 87 ? 11.662 13.387 -2.092 1.00 57.94 87 ASP A N 1
ATOM 719 C CA . ASP A 1 87 ? 12.199 13.275 -3.439 1.00 57.94 87 ASP A CA 1
ATOM 720 C C . ASP A 1 87 ? 13.408 12.322 -3.475 1.00 57.94 87 ASP A C 1
ATOM 722 O O . ASP A 1 87 ? 13.963 11.913 -2.451 1.00 57.94 87 ASP A O 1
ATOM 726 N N . SER A 1 88 ? 13.876 11.994 -4.680 1.00 52.69 88 SER A N 1
ATOM 727 C CA . SER A 1 88 ? 15.084 11.181 -4.905 1.00 52.69 88 SER A CA 1
ATOM 728 C C . SER A 1 88 ? 16.377 11.788 -4.333 1.00 52.69 88 SER A C 1
ATOM 730 O O . SER A 1 88 ? 17.433 11.160 -4.390 1.00 52.69 88 SER A O 1
ATOM 732 N N . ARG A 1 89 ? 16.313 13.005 -3.782 1.00 59.50 89 ARG A N 1
ATOM 733 C CA . ARG A 1 89 ? 17.405 13.728 -3.125 1.00 59.50 89 ARG A CA 1
ATOM 734 C C . ARG A 1 89 ? 17.216 13.803 -1.603 1.00 59.50 89 ARG A C 1
ATOM 736 O O . ARG A 1 89 ? 18.021 14.456 -0.942 1.00 59.50 89 ARG A O 1
ATOM 743 N N . GLY A 1 90 ? 16.210 13.119 -1.046 1.00 50.50 90 GLY A N 1
ATOM 744 C CA . GLY A 1 90 ? 15.927 13.085 0.389 1.00 50.50 90 GLY A CA 1
ATOM 745 C C . GLY A 1 90 ? 15.335 14.387 0.931 1.00 50.50 90 GLY A C 1
ATOM 746 O O . GLY A 1 90 ? 15.465 14.665 2.121 1.00 50.50 90 GLY A O 1
ATOM 747 N N . MET A 1 91 ? 14.714 15.199 0.075 1.00 45.62 91 MET A N 1
ATOM 748 C CA . MET A 1 91 ? 14.057 16.453 0.439 1.00 45.62 91 MET A CA 1
ATOM 749 C C . MET A 1 91 ? 12.536 16.284 0.392 1.00 45.62 91 MET A C 1
ATOM 751 O O . MET A 1 91 ? 12.036 15.645 -0.532 1.00 45.62 91 MET A O 1
ATOM 755 N N . PRO A 1 92 ? 11.771 16.862 1.332 1.00 53.62 92 PRO A N 1
ATOM 756 C CA . PRO A 1 92 ? 10.317 16.825 1.256 1.00 53.62 92 PRO A CA 1
ATOM 757 C C . PRO A 1 92 ? 9.839 17.541 -0.019 1.00 53.62 92 PRO A C 1
ATOM 759 O O . PRO A 1 92 ? 10.210 18.689 -0.272 1.00 53.62 92 PRO A O 1
ATOM 762 N N . VAL A 1 93 ? 9.034 16.865 -0.837 1.00 56.25 93 VAL A N 1
ATOM 763 C CA . VAL A 1 93 ? 8.388 17.436 -2.020 1.00 56.25 93 VAL A CA 1
ATOM 764 C C . VAL A 1 93 ? 7.304 18.396 -1.534 1.00 56.25 93 VAL A C 1
ATOM 766 O O . VAL A 1 93 ? 6.284 17.979 -0.990 1.00 56.25 93 VAL A O 1
ATOM 769 N N . GLU A 1 94 ? 7.527 19.696 -1.715 1.00 49.31 94 GLU A N 1
ATOM 770 C CA . GLU A 1 94 ? 6.475 20.701 -1.573 1.00 49.31 94 GLU A CA 1
ATOM 771 C C . GLU A 1 94 ? 5.680 20.822 -2.888 1.00 49.31 94 GLU A C 1
ATOM 773 O O . GLU A 1 94 ? 6.283 20.903 -3.963 1.00 49.31 94 GLU A O 1
ATOM 778 N N . PRO A 1 95 ? 4.338 20.876 -2.843 1.00 47.78 95 PRO A N 1
ATOM 779 C CA . PRO A 1 95 ? 3.504 20.933 -1.648 1.00 47.78 95 PRO A CA 1
ATOM 780 C C . PRO A 1 95 ? 3.368 19.548 -1.005 1.00 47.78 95 PRO A C 1
ATOM 782 O O . PRO A 1 95 ? 3.196 18.564 -1.717 1.00 47.78 95 PRO A O 1
ATOM 785 N N . ILE A 1 96 ? 3.398 19.504 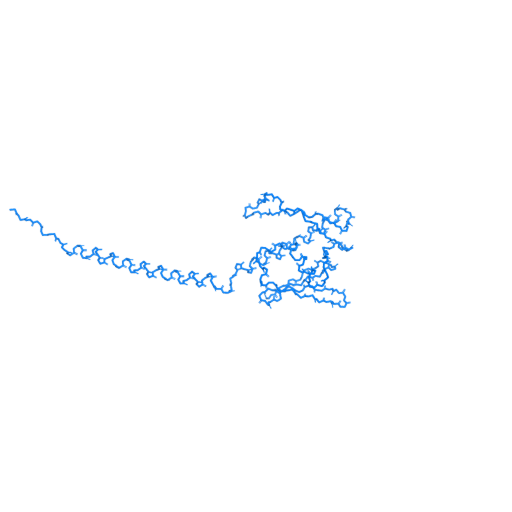0.335 1.00 51.69 96 ILE A N 1
ATOM 786 C CA . ILE A 1 96 ? 3.041 18.329 1.146 1.00 51.69 96 ILE A CA 1
ATOM 787 C C . ILE A 1 96 ? 1.710 17.813 0.592 1.00 51.69 96 ILE A C 1
ATOM 789 O O . ILE A 1 96 ? 0.672 18.457 0.762 1.00 51.69 96 ILE A O 1
ATOM 793 N N . ALA A 1 97 ? 1.758 16.738 -0.189 1.00 51.56 97 ALA A N 1
ATOM 794 C CA . ALA A 1 97 ? 0.642 16.318 -1.016 1.00 51.56 97 ALA A CA 1
ATOM 795 C C . ALA A 1 97 ? -0.462 15.745 -0.126 1.00 51.56 97 ALA A C 1
ATOM 797 O O . ALA A 1 97 ? -0.458 14.555 0.154 1.00 51.56 97 ALA A O 1
ATOM 798 N N . GLY A 1 98 ? -1.384 16.614 0.303 1.00 58.16 98 GLY A N 1
ATOM 799 C CA . GLY A 1 98 ? -2.668 16.289 0.918 1.00 58.16 98 GLY A CA 1
ATOM 800 C C . GLY A 1 98 ? -2.556 15.519 2.229 1.00 58.16 98 GLY A C 1
ATOM 801 O O . GLY A 1 98 ? -2.180 14.352 2.262 1.00 58.16 98 GLY A O 1
ATOM 802 N N . SER A 1 99 ? -2.973 16.134 3.328 1.00 65.56 99 SER A N 1
ATOM 803 C CA . SER A 1 99 ? -3.333 15.331 4.482 1.00 65.56 99 SER A CA 1
ATOM 804 C C . SER A 1 99 ? -4.485 14.395 4.106 1.00 65.56 99 SER A C 1
ATOM 806 O O . SER A 1 99 ? -5.465 14.798 3.471 1.00 65.56 99 SER A O 1
ATOM 808 N N . VAL A 1 100 ? -4.353 13.119 4.449 1.00 76.81 100 VAL A N 1
ATOM 809 C CA . VAL A 1 100 ? -5.393 12.124 4.197 1.00 76.81 100 VAL A CA 1
ATOM 810 C C . VAL A 1 100 ? -5.977 11.688 5.516 1.00 76.81 100 VAL A C 1
ATOM 812 O O . VAL A 1 100 ? -5.269 11.424 6.486 1.00 76.81 100 VAL A O 1
ATOM 815 N N . ARG A 1 101 ? -7.304 11.617 5.549 1.00 82.62 101 ARG A N 1
ATOM 816 C CA . ARG A 1 101 ? -8.011 11.102 6.708 1.00 82.62 101 ARG A CA 1
ATOM 817 C C . ARG A 1 101 ? -8.089 9.590 6.634 1.00 82.62 101 ARG A C 1
ATOM 819 O O . ARG A 1 101 ? -8.566 9.044 5.639 1.00 82.62 101 ARG A O 1
ATOM 826 N N . VAL A 1 102 ? -7.635 8.940 7.693 1.00 88.44 102 VAL A N 1
ATOM 827 C CA . VAL A 1 102 ? -7.594 7.487 7.811 1.00 88.44 102 VAL A CA 1
ATOM 828 C C . VAL A 1 102 ? -8.471 7.085 8.982 1.00 88.44 102 VAL A C 1
ATOM 830 O O . VAL A 1 102 ? -8.298 7.578 10.099 1.00 88.44 102 VAL A O 1
ATOM 833 N N . LEU A 1 103 ? -9.442 6.217 8.709 1.00 90.62 103 LEU A N 1
ATOM 834 C CA . LEU A 1 103 ? -10.259 5.614 9.752 1.00 90.62 103 LEU A CA 1
ATOM 835 C C . LEU A 1 103 ? -9.417 4.600 10.512 1.00 90.62 103 LEU A C 1
ATOM 837 O O . LEU A 1 103 ? -8.598 3.897 9.922 1.00 90.62 103 LEU A O 1
ATOM 841 N N . MET A 1 10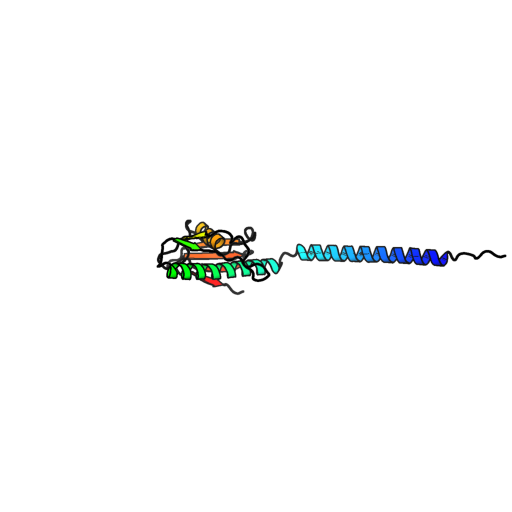4 ? -9.613 4.551 11.822 1.00 92.56 104 MET A N 1
ATOM 842 C CA . MET A 1 104 ? -8.858 3.677 12.705 1.00 92.56 104 MET A CA 1
ATOM 843 C C . MET A 1 104 ? -9.809 2.738 13.431 1.00 92.56 104 MET A C 1
ATOM 845 O O . MET A 1 104 ? -10.782 3.177 14.050 1.00 92.56 104 MET A O 1
ATOM 849 N N . SER A 1 105 ? -9.467 1.454 13.420 1.00 92.25 105 SER 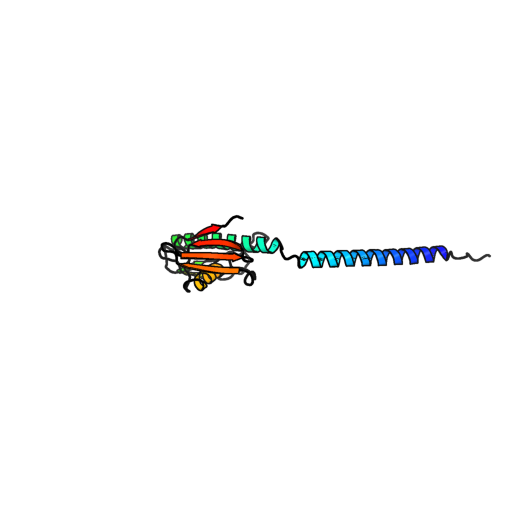A N 1
ATOM 850 C CA . SER A 1 105 ? -10.148 0.441 14.206 1.00 92.25 105 SER A CA 1
ATOM 851 C C . SER A 1 105 ? -9.970 0.699 15.700 1.00 92.25 105 SER A C 1
ATOM 853 O O . SER A 1 105 ? -9.081 1.434 16.150 1.00 92.25 105 SER A O 1
ATOM 855 N N . ARG A 1 106 ? -10.795 0.034 16.513 1.00 90.31 106 ARG A N 1
ATOM 856 C CA . ARG A 1 106 ? -10.703 0.115 17.982 1.00 90.31 106 ARG A CA 1
ATOM 857 C C . ARG A 1 106 ? -9.345 -0.340 18.523 1.00 90.31 106 ARG A C 1
ATOM 859 O O . ARG A 1 106 ? -8.932 0.125 19.585 1.00 90.31 106 ARG A O 1
ATOM 866 N N . ASP A 1 107 ? -8.658 -1.204 17.781 1.00 90.81 107 ASP A N 1
ATOM 867 C CA . ASP A 1 107 ? -7.337 -1.737 18.122 1.00 90.81 107 ASP A CA 1
ATOM 868 C C . ASP A 1 107 ? -6.180 -0.848 17.626 1.00 90.81 107 ASP A C 1
ATOM 870 O O . ASP A 1 107 ? -5.008 -1.105 17.932 1.00 90.81 107 ASP A O 1
ATOM 874 N N . GLY A 1 108 ? -6.505 0.244 16.925 1.00 91.12 108 GLY A N 1
ATOM 875 C CA . GLY A 1 108 ? -5.557 1.270 16.502 1.00 91.12 108 GLY A CA 1
ATOM 876 C C . GLY A 1 108 ? -4.858 0.964 15.188 1.00 91.12 108 GLY A C 1
ATOM 877 O O . GLY A 1 108 ? -3.692 1.331 15.025 1.00 91.12 108 GLY A O 1
ATOM 878 N N . TRP A 1 109 ? -5.557 0.303 14.266 1.00 93.81 109 TRP A N 1
ATOM 879 C CA . TRP A 1 109 ? -5.066 -0.010 12.925 1.00 93.81 109 TRP A CA 1
ATOM 880 C C . TRP A 1 109 ? -5.920 0.651 11.850 1.00 93.81 109 TRP A C 1
ATOM 882 O O . TRP A 1 109 ? -7.119 0.805 12.071 1.00 93.81 109 TRP A O 1
ATOM 892 N N . PRO A 1 110 ? -5.342 1.033 10.698 1.00 92.62 110 PRO A N 1
ATOM 893 C CA . PRO A 1 110 ? -6.120 1.577 9.593 1.00 92.62 110 PRO A CA 1
ATOM 894 C C . PRO A 1 110 ? -7.242 0.638 9.155 1.00 92.62 110 PRO A C 1
ATOM 896 O O . PRO A 1 110 ? -7.010 -0.538 8.876 1.00 92.62 110 PRO A O 1
ATOM 899 N N . GLU A 1 111 ? -8.448 1.184 9.093 1.00 90.81 111 GLU A N 1
ATOM 900 C CA . GLU A 1 111 ? -9.679 0.490 8.739 1.00 90.81 111 GLU A CA 1
ATOM 901 C C . GLU A 1 111 ? -10.240 1.071 7.436 1.00 90.81 111 GLU A C 1
ATOM 903 O O . GLU A 1 111 ? -10.167 2.278 7.186 1.00 90.81 111 GLU A O 1
ATOM 908 N N . ALA A 1 112 ? -10.769 0.202 6.578 1.00 89.00 112 ALA A N 1
ATOM 909 C CA . ALA A 1 112 ? -11.377 0.602 5.317 1.00 89.00 112 ALA A CA 1
ATOM 910 C C . ALA A 1 112 ? -12.817 1.073 5.539 1.00 89.00 112 ALA A C 1
ATOM 912 O O . ALA A 1 112 ? -13.468 0.685 6.505 1.00 89.00 112 ALA A O 1
ATOM 913 N N . ARG A 1 113 ? -13.347 1.876 4.614 1.00 86.62 113 ARG A N 1
ATOM 914 C CA . ARG A 1 113 ? -14.781 2.201 4.598 1.00 86.62 113 ARG A CA 1
ATOM 915 C C . ARG A 1 113 ? -15.588 1.106 3.928 1.00 86.62 113 ARG A C 1
ATOM 917 O O . ARG A 1 113 ? -16.738 0.883 4.295 1.00 86.62 113 ARG A O 1
ATOM 924 N N . ALA A 1 114 ? -15.016 0.505 2.889 1.00 86.12 114 ALA A N 1
ATOM 925 C CA . ALA A 1 114 ? -15.607 -0.626 2.202 1.00 86.12 114 ALA A CA 1
ATOM 926 C C . ALA A 1 114 ? -15.241 -1.941 2.899 1.00 86.12 114 ALA A C 1
ATOM 928 O O . ALA A 1 114 ? -14.133 -2.097 3.404 1.00 86.12 114 ALA A O 1
ATOM 929 N N . ASP A 1 115 ? -16.146 -2.912 2.847 1.00 87.31 115 ASP A N 1
ATOM 930 C CA . ASP A 1 115 ? -15.887 -4.257 3.352 1.00 87.31 115 ASP A CA 1
ATOM 931 C C . ASP A 1 115 ? -15.215 -5.150 2.295 1.00 87.31 115 ASP A C 1
ATOM 933 O O . ASP A 1 115 ? -15.229 -4.886 1.083 1.00 87.31 115 ASP A O 1
ATOM 937 N N . GLY A 1 116 ? -14.631 -6.249 2.768 1.00 89.81 116 GLY A N 1
ATOM 938 C CA . GLY A 1 116 ? -14.084 -7.314 1.939 1.00 89.81 116 GLY A CA 1
ATOM 939 C C . GLY A 1 116 ? -12.957 -6.870 1.002 1.00 89.81 116 GLY A C 1
ATOM 940 O O . GLY A 1 116 ? -12.061 -6.107 1.365 1.00 89.81 116 GLY A O 1
ATOM 941 N N . GLN A 1 117 ? -12.997 -7.356 -0.241 1.00 90.75 117 GLN A N 1
ATOM 942 C CA . GLN A 1 117 ? -11.953 -7.108 -1.242 1.00 90.75 117 GLN A CA 1
ATOM 943 C C . GLN A 1 117 ? -11.794 -5.617 -1.576 1.00 90.75 117 GLN A C 1
ATOM 945 O O . GLN A 1 117 ? -10.673 -5.137 -1.755 1.00 90.75 117 GLN A O 1
ATOM 950 N N . ALA A 1 118 ? -12.906 -4.878 -1.639 1.00 87.81 118 ALA A N 1
ATOM 951 C CA . ALA A 1 118 ? -12.887 -3.444 -1.903 1.00 87.81 118 ALA A CA 1
ATOM 952 C C . ALA A 1 118 ? -12.186 -2.678 -0.771 1.00 87.81 118 ALA A C 1
ATOM 954 O O . ALA A 1 118 ? -11.408 -1.767 -1.051 1.00 87.81 118 ALA A O 1
ATOM 955 N N . GLY A 1 119 ? -12.386 -3.100 0.481 1.00 88.81 119 GLY A N 1
ATOM 956 C CA . GLY A 1 119 ? -11.712 -2.523 1.641 1.00 88.81 119 GLY A CA 1
ATOM 957 C C . GLY A 1 119 ? -10.204 -2.752 1.651 1.00 88.81 119 GLY A C 1
ATOM 958 O O . GLY A 1 119 ? -9.427 -1.819 1.856 1.00 88.81 119 GLY A O 1
ATOM 959 N N . CYS A 1 120 ? -9.764 -3.973 1.336 1.00 91.50 120 CYS A N 1
ATOM 960 C CA . CYS A 1 120 ? -8.337 -4.272 1.184 1.00 91.50 120 CYS A CA 1
ATOM 961 C C . CYS A 1 120 ? -7.680 -3.377 0.120 1.00 91.50 120 CYS A C 1
ATOM 963 O O . CYS A 1 120 ? -6.574 -2.868 0.314 1.00 91.50 120 CYS A O 1
ATOM 965 N N . PHE A 1 121 ? -8.372 -3.164 -1.005 1.00 88.62 121 PHE A N 1
ATOM 966 C CA . PHE A 1 121 ? -7.888 -2.300 -2.076 1.00 88.62 121 PHE A CA 1
ATOM 967 C C . PHE A 1 121 ? -7.864 -0.825 -1.654 1.00 88.62 121 PHE A C 1
ATOM 969 O O . PHE A 1 121 ? -6.924 -0.105 -1.990 1.00 88.62 121 PHE A O 1
ATOM 976 N N . GLU A 1 122 ? -8.868 -0.369 -0.904 1.00 87.12 122 GLU A N 1
ATOM 977 C CA . GLU A 1 122 ? -8.922 0.981 -0.338 1.00 87.12 122 GLU A CA 1
ATOM 978 C C . GLU A 1 122 ? -7.709 1.248 0.559 1.00 87.12 122 GLU A C 1
ATOM 980 O O . GLU A 1 122 ? -6.953 2.179 0.281 1.00 87.12 122 GLU A O 1
ATOM 985 N N . ILE A 1 123 ? -7.468 0.395 1.563 1.00 89.44 123 ILE A N 1
ATOM 986 C CA . ILE A 1 123 ? -6.336 0.530 2.496 1.00 89.44 123 ILE A CA 1
ATOM 987 C C . ILE A 1 123 ? -5.001 0.521 1.745 1.00 89.44 123 ILE A C 1
ATOM 989 O O . ILE A 1 123 ? -4.130 1.351 2.014 1.00 89.44 123 ILE A O 1
ATOM 993 N N . TRP A 1 124 ? -4.841 -0.370 0.764 1.00 89.25 124 TRP A N 1
ATOM 994 C CA . TRP A 1 124 ? -3.636 -0.407 -0.060 1.00 89.25 124 TRP A CA 1
ATOM 995 C C . TRP A 1 124 ? -3.407 0.902 -0.819 1.00 89.25 124 TRP A C 1
ATOM 997 O O . TRP A 1 124 ? -2.323 1.470 -0.738 1.00 89.25 124 TRP A O 1
ATOM 1007 N N . ASN A 1 125 ? -4.414 1.428 -1.521 1.00 85.69 125 ASN A N 1
ATOM 1008 C CA . ASN A 1 125 ? -4.248 2.687 -2.252 1.00 85.69 125 ASN A CA 1
ATOM 1009 C C . ASN A 1 125 ? -3.988 3.872 -1.315 1.00 85.69 125 ASN A C 1
ATOM 1011 O O . ASN A 1 125 ? -3.215 4.763 -1.666 1.00 85.69 125 ASN A O 1
ATOM 1015 N N . LEU A 1 126 ? -4.626 3.869 -0.143 1.00 84.56 126 LEU A N 1
ATOM 1016 C CA . LEU A 1 126 ? -4.496 4.908 0.871 1.00 84.56 126 LEU A CA 1
ATOM 1017 C C . LEU A 1 126 ? -3.067 4.984 1.420 1.00 84.56 126 LEU A C 1
ATOM 1019 O O . LEU A 1 126 ? -2.517 6.071 1.561 1.00 84.56 126 LEU A O 1
ATOM 1023 N N . LEU A 1 127 ? -2.463 3.833 1.723 1.00 87.69 127 LEU A N 1
ATOM 1024 C CA . LEU A 1 127 ? -1.182 3.768 2.425 1.00 87.69 127 LEU A CA 1
ATOM 1025 C C . LEU A 1 127 ? 0.007 3.544 1.485 1.00 87.69 127 LEU A C 1
ATOM 1027 O O . LEU A 1 127 ? 1.046 4.167 1.668 1.00 87.69 127 LEU A O 1
ATOM 1031 N N . ALA A 1 128 ? -0.117 2.707 0.457 1.00 83.88 128 ALA A N 1
ATOM 1032 C CA . ALA A 1 128 ? 0.991 2.418 -0.456 1.00 83.88 128 ALA A CA 1
ATOM 1033 C C . ALA A 1 128 ? 1.205 3.519 -1.507 1.00 83.88 128 ALA A C 1
ATOM 1035 O O . ALA A 1 128 ? 2.301 3.632 -2.054 1.00 83.88 128 ALA A O 1
ATOM 1036 N N . ARG A 1 129 ? 0.160 4.315 -1.805 1.00 76.44 129 ARG A N 1
ATOM 1037 C CA . ARG A 1 129 ? 0.111 5.295 -2.910 1.00 76.44 129 ARG A CA 1
ATOM 1038 C C . ARG A 1 129 ? 0.803 4.770 -4.176 1.00 76.44 129 ARG A C 1
ATOM 1040 O O . ARG A 1 129 ? 1.792 5.355 -4.631 1.00 76.44 129 ARG A O 1
ATOM 1047 N N . PRO A 1 130 ? 0.325 3.643 -4.728 1.00 62.38 130 PRO A N 1
ATOM 1048 C CA . PRO A 1 130 ? 0.925 3.087 -5.922 1.00 62.38 130 PRO A CA 1
ATOM 1049 C C . PRO A 1 130 ? 0.698 4.070 -7.084 1.00 62.38 130 PRO A C 1
ATOM 1051 O O . PRO A 1 130 ? -0.423 4.244 -7.565 1.00 62.38 130 PRO A O 1
ATOM 1054 N N . GLU A 1 131 ? 1.774 4.708 -7.547 1.00 62.75 131 GLU A N 1
ATOM 1055 C CA . GLU A 1 131 ? 1.919 5.161 -8.943 1.00 62.75 131 GLU A CA 1
ATOM 1056 C C . GLU A 1 131 ? 1.688 3.948 -9.865 1.00 62.75 131 GLU A C 1
ATOM 1058 O O . GLU A 1 131 ? 1.711 2.843 -9.336 1.00 62.75 131 GLU A O 1
ATOM 1063 N N . PRO A 1 132 ? 1.359 4.087 -11.168 1.00 56.88 132 PRO A N 1
ATOM 1064 C CA . PRO A 1 132 ? 0.433 3.212 -11.905 1.00 56.88 132 PRO A CA 1
ATOM 1065 C C . PRO A 1 132 ? 0.877 1.735 -12.061 1.00 56.88 132 PRO A C 1
ATOM 1067 O O . PRO A 1 132 ? 1.062 1.230 -13.157 1.00 56.88 132 PRO A O 1
ATOM 1070 N N . LEU A 1 133 ? 0.921 1.009 -10.946 1.00 55.72 133 LEU A N 1
ATOM 1071 C CA . LEU A 1 133 ? 1.023 -0.435 -10.743 1.00 55.72 133 LEU A CA 1
ATOM 1072 C C . LEU A 1 133 ? -0.383 -1.060 -10.700 1.00 55.72 133 LEU A C 1
ATOM 1074 O O . LEU A 1 133 ? -0.546 -2.253 -10.452 1.00 55.72 133 LEU A O 1
ATOM 1078 N N . ARG A 1 134 ? -1.426 -0.240 -10.908 1.00 55.22 134 ARG A N 1
ATOM 1079 C CA . ARG A 1 134 ? -2.840 -0.621 -10.779 1.00 55.22 134 ARG A CA 1
ATOM 1080 C C . ARG A 1 134 ? -3.250 -1.765 -11.701 1.00 55.22 134 ARG A C 1
ATOM 1082 O O . ARG A 1 134 ? -4.206 -2.454 -11.371 1.00 55.22 134 ARG A O 1
ATOM 1089 N N . GLU A 1 135 ? -2.574 -1.957 -12.831 1.00 60.88 135 GLU A N 1
ATOM 1090 C CA . GLU A 1 135 ? -2.987 -2.948 -13.831 1.00 60.88 135 GLU A CA 1
ATOM 1091 C C . GLU A 1 135 ? -2.556 -4.386 -13.488 1.00 60.88 135 GLU A C 1
ATOM 1093 O O . GLU A 1 135 ? -3.146 -5.325 -14.016 1.00 60.88 135 GLU A O 1
ATOM 1098 N N . GLU A 1 136 ? -1.598 -4.584 -12.571 1.00 74.31 136 GLU A N 1
ATOM 1099 C CA . GLU A 1 136 ? -1.038 -5.917 -12.263 1.00 74.31 136 GLU A CA 1
ATOM 1100 C C . GLU A 1 136 ? -1.323 -6.413 -10.835 1.00 74.31 136 GLU A C 1
ATOM 1102 O O . GLU A 1 136 ? -1.064 -7.580 -10.528 1.00 74.31 136 GLU A O 1
ATOM 1107 N N . LEU A 1 137 ? -1.882 -5.563 -9.966 1.00 84.50 137 LEU A N 1
ATOM 1108 C CA . LEU A 1 137 ? -2.228 -5.938 -8.597 1.00 84.50 137 LEU A CA 1
ATOM 1109 C C . LEU A 1 137 ? -3.615 -6.584 -8.531 1.00 84.50 137 LEU A C 1
ATOM 1111 O O . LEU A 1 137 ? -4.635 -5.951 -8.805 1.00 84.50 137 LEU A O 1
ATOM 1115 N N . ARG A 1 138 ? -3.660 -7.827 -8.060 1.00 89.31 138 ARG A N 1
ATOM 1116 C CA . ARG A 1 138 ? -4.896 -8.546 -7.748 1.00 89.31 138 ARG A CA 1
ATOM 1117 C C . ARG A 1 138 ? -4.987 -8.749 -6.243 1.00 89.31 138 ARG A C 1
ATOM 1119 O O . ARG A 1 138 ? -4.027 -9.168 -5.613 1.00 89.31 138 ARG A O 1
ATOM 1126 N N . VAL A 1 139 ? -6.145 -8.461 -5.664 1.00 91.12 139 VAL A N 1
ATOM 1127 C CA . VAL A 1 139 ? -6.379 -8.606 -4.221 1.00 91.12 139 VAL A CA 1
ATOM 1128 C C . VAL A 1 139 ? -7.445 -9.662 -4.001 1.00 91.12 139 VAL A C 1
ATOM 1130 O O . VAL A 1 139 ? -8.440 -9.656 -4.713 1.00 91.12 139 VAL A O 1
ATOM 1133 N N . GLU A 1 140 ? -7.271 -10.549 -3.034 1.00 93.69 140 GLU A N 1
ATOM 1134 C CA . GLU A 1 140 ? -8.310 -11.477 -2.584 1.00 93.69 140 GLU A CA 1
ATOM 1135 C C . GLU A 1 140 ? -8.575 -11.238 -1.098 1.00 93.69 140 GLU A C 1
ATOM 1137 O O . GLU A 1 140 ? -7.642 -11.054 -0.319 1.00 93.69 140 GLU A O 1
ATOM 1142 N N . TYR A 1 141 ? -9.849 -11.210 -0.711 1.00 93.31 141 TYR A N 1
ATOM 1143 C CA . TYR A 1 141 ? -10.252 -11.123 0.688 1.00 93.31 141 TYR A CA 1
ATOM 1144 C C . TYR A 1 141 ? -10.727 -12.491 1.151 1.00 93.31 141 TYR A C 1
ATOM 1146 O O . TYR A 1 141 ? -11.641 -13.062 0.552 1.00 93.31 141 TYR A O 1
ATOM 1154 N N . LEU A 1 142 ? -10.107 -12.999 2.209 1.00 92.62 142 LEU A N 1
ATOM 1155 C CA . LEU A 1 142 ? -10.495 -14.237 2.860 1.00 92.62 142 LEU A CA 1
ATOM 1156 C C . LEU A 1 142 ? -11.010 -13.907 4.255 1.00 92.62 142 LEU A C 1
ATOM 1158 O O . LEU A 1 142 ? -10.264 -13.451 5.119 1.00 92.62 142 LEU A O 1
ATOM 1162 N N . GLU A 1 143 ? -12.295 -14.155 4.472 1.00 87.25 143 GLU A N 1
ATOM 1163 C CA . GLU A 1 143 ? -12.889 -14.099 5.801 1.00 87.25 143 GLU A CA 1
ATOM 1164 C C . GLU A 1 143 ? -12.486 -15.377 6.548 1.00 87.25 143 GLU A C 1
ATOM 1166 O O . GLU A 1 143 ? -12.972 -16.471 6.255 1.00 87.25 143 GLU A O 1
ATOM 1171 N N . GLY A 1 144 ? -11.503 -15.267 7.441 1.00 77.44 144 GLY A N 1
ATOM 1172 C CA . GLY A 1 144 ? -11.056 -16.385 8.263 1.00 77.44 144 GLY A CA 1
ATOM 1173 C C . GLY A 1 144 ? -11.884 -16.516 9.540 1.00 77.44 144 GLY A C 1
ATOM 1174 O O . GLY A 1 144 ? -12.372 -15.528 10.078 1.00 77.44 144 GLY A O 1
ATOM 1175 N N . ASP A 1 145 ? -11.942 -17.725 10.108 1.00 76.25 145 ASP A N 1
ATOM 1176 C CA . ASP A 1 145 ? -12.656 -18.020 11.369 1.00 76.25 145 ASP A CA 1
ATOM 1177 C C . ASP A 1 145 ? -12.217 -17.155 12.572 1.00 76.25 145 ASP A C 1
ATOM 1179 O O . ASP A 1 145 ? -12.888 -17.128 13.604 1.00 76.25 145 ASP A O 1
ATOM 1183 N N . ARG A 1 146 ? -11.047 -16.503 12.494 1.00 77.75 146 ARG A N 1
ATOM 1184 C CA . ARG A 1 146 ? -10.480 -15.684 13.583 1.00 77.75 146 ARG A CA 1
ATOM 1185 C C . ARG A 1 146 ? -9.968 -14.316 13.152 1.00 77.75 146 ARG A C 1
ATOM 1187 O O . ARG A 1 146 ? -9.986 -13.405 13.971 1.00 77.75 146 ARG A O 1
ATOM 1194 N N . LEU A 1 147 ? -9.429 -14.205 11.944 1.00 85.25 147 LEU A N 1
ATOM 1195 C CA . LEU A 1 147 ? -8.851 -12.983 11.393 1.00 85.25 147 LEU A CA 1
ATOM 1196 C C . LEU A 1 147 ? -9.142 -12.974 9.899 1.00 85.25 147 LEU A C 1
ATOM 1198 O O . LEU A 1 147 ? -8.955 -14.004 9.245 1.00 85.25 147 LEU A O 1
ATOM 1202 N N . ALA A 1 148 ? -9.579 -11.839 9.375 1.00 89.94 148 ALA A N 1
ATOM 1203 C CA . ALA A 1 148 ? -9.669 -11.638 7.949 1.00 89.94 148 ALA A CA 1
ATOM 1204 C C . ALA A 1 148 ? -8.275 -11.428 7.349 1.00 89.94 148 ALA A C 1
ATOM 1206 O O . ALA A 1 148 ? -7.354 -10.900 7.977 1.00 89.94 148 ALA A O 1
ATOM 1207 N N . GLU A 1 149 ? -8.118 -11.856 6.103 1.00 94.38 149 GLU A N 1
ATOM 1208 C CA . GLU A 1 149 ? -6.855 -11.781 5.387 1.00 94.38 149 GLU A CA 1
ATOM 1209 C C . GLU A 1 149 ? -7.056 -11.092 4.041 1.00 94.38 149 GLU A C 1
ATOM 1211 O O . GLU A 1 149 ? -7.892 -11.487 3.230 1.00 94.38 149 GLU A O 1
ATOM 1216 N N . CYS A 1 150 ? -6.238 -10.078 3.781 1.00 94.12 150 CYS A N 1
ATOM 1217 C CA . CYS A 1 150 ? -6.100 -9.458 2.474 1.00 94.12 150 CYS A CA 1
ATOM 1218 C C . CYS A 1 150 ? -4.859 -10.043 1.791 1.00 94.12 150 CYS A C 1
ATOM 1220 O O . CYS A 1 150 ? -3.730 -9.786 2.214 1.00 94.12 150 CYS A O 1
ATOM 1222 N N . HIS A 1 151 ? -5.061 -10.846 0.752 1.00 94.88 151 HIS A N 1
ATOM 1223 C CA . HIS A 1 151 ? -4.002 -11.479 -0.035 1.00 94.88 151 HIS A CA 1
ATOM 1224 C C . HIS A 1 151 ? -3.697 -10.613 -1.251 1.00 94.88 151 HIS A C 1
ATOM 1226 O O . HIS A 1 151 ? -4.578 -10.376 -2.077 1.00 94.88 151 HIS A O 1
ATOM 1232 N N . PHE A 1 152 ? -2.460 -10.141 -1.365 1.00 92.06 152 PHE A N 1
ATOM 1233 C CA . PHE A 1 152 ? -2.029 -9.264 -2.448 1.00 92.06 152 PHE A CA 1
ATOM 1234 C C . PHE A 1 152 ? -1.145 -10.027 -3.423 1.00 92.06 152 PHE A C 1
ATOM 1236 O O . PHE A 1 152 ? -0.070 -10.513 -3.066 1.00 92.06 152 PHE A O 1
ATOM 1243 N N . TYR A 1 153 ? -1.616 -10.118 -4.661 1.00 89.94 153 TYR A N 1
ATOM 1244 C CA . TYR A 1 153 ? -0.932 -10.770 -5.759 1.00 89.94 153 TYR A CA 1
ATOM 1245 C C . TYR A 1 153 ? -0.385 -9.735 -6.734 1.00 89.94 153 TYR A C 1
ATOM 1247 O O . TYR A 1 153 ? -1.123 -8.854 -7.178 1.00 89.94 153 TYR A O 1
ATOM 1255 N N . TYR A 1 154 ? 0.868 -9.902 -7.128 1.00 85.81 154 TYR A N 1
ATOM 1256 C CA . TYR A 1 154 ? 1.510 -9.135 -8.186 1.00 85.81 154 TYR A CA 1
ATOM 1257 C C . TYR A 1 154 ? 1.978 -10.096 -9.274 1.00 85.81 154 TYR A C 1
ATOM 1259 O O . TYR A 1 154 ? 2.523 -11.153 -8.968 1.00 85.81 154 TYR A O 1
ATOM 1267 N N . ALA A 1 155 ? 1.672 -9.811 -10.542 1.00 83.06 155 ALA A N 1
ATOM 1268 C CA . ALA A 1 155 ? 1.954 -10.732 -11.652 1.00 83.06 155 ALA A CA 1
ATOM 1269 C C . ALA A 1 155 ? 1.449 -12.184 -11.411 1.00 83.06 155 ALA A C 1
ATOM 1271 O O . ALA A 1 155 ? 2.048 -13.157 -11.868 1.00 83.06 155 ALA A O 1
ATOM 1272 N N . ASN A 1 156 ? 0.314 -12.331 -10.708 1.00 85.25 156 ASN A N 1
ATOM 1273 C CA . ASN A 1 156 ? -0.286 -13.598 -10.242 1.00 85.25 156 ASN A CA 1
ATOM 1274 C C . ASN A 1 156 ? 0.507 -14.383 -9.177 1.00 85.25 156 ASN A C 1
ATOM 1276 O O . ASN A 1 156 ? 0.132 -15.510 -8.852 1.00 85.25 156 ASN A O 1
ATOM 1280 N N . ILE A 1 157 ? 1.545 -13.795 -8.593 1.00 86.50 157 ILE A N 1
ATOM 1281 C CA . ILE A 1 157 ? 2.315 -14.359 -7.482 1.00 86.50 157 ILE A CA 1
ATOM 1282 C C . ILE A 1 157 ? 1.812 -13.726 -6.185 1.00 86.50 157 ILE A C 1
ATOM 1284 O O . ILE A 1 157 ? 1.595 -12.521 -6.140 1.00 86.50 157 ILE A O 1
ATOM 1288 N N . LEU A 1 158 ? 1.571 -14.530 -5.144 1.00 90.44 158 LEU A N 1
ATOM 1289 C CA . LEU A 1 158 ? 1.197 -14.010 -3.826 1.00 90.44 158 LEU A CA 1
ATOM 1290 C C . LEU A 1 158 ? 2.426 -13.364 -3.178 1.00 90.44 158 LEU A C 1
ATOM 1292 O O . LEU A 1 158 ? 3.323 -14.080 -2.745 1.00 90.44 158 LEU A O 1
ATOM 1296 N N . GLU A 1 159 ? 2.428 -12.040 -3.073 1.00 90.38 159 GLU A N 1
ATOM 1297 C CA . GLU A 1 159 ? 3.563 -11.260 -2.567 1.00 90.38 159 GLU A CA 1
ATOM 1298 C C . GLU A 1 159 ? 3.494 -11.062 -1.053 1.00 90.38 159 GLU A C 1
ATOM 1300 O O . GLU A 1 159 ? 4.470 -11.248 -0.322 1.00 90.38 159 GLU A O 1
ATOM 1305 N N . PHE A 1 160 ? 2.320 -10.689 -0.540 1.00 93.56 160 PHE A N 1
ATOM 1306 C CA . PHE A 1 160 ? 2.135 -10.485 0.891 1.00 93.56 160 PHE A CA 1
ATOM 1307 C C . PHE A 1 160 ? 0.684 -10.671 1.334 1.00 93.56 160 PHE A C 1
ATOM 1309 O O . PHE A 1 160 ? -0.262 -10.609 0.546 1.00 93.56 160 PHE A O 1
ATOM 1316 N N . VAL A 1 161 ? 0.524 -10.903 2.636 1.00 94.50 161 VAL A N 1
ATOM 1317 C CA . VAL A 1 161 ? -0.773 -10.995 3.310 1.00 94.50 161 VAL A CA 1
ATOM 1318 C C . VAL A 1 161 ? -0.852 -9.920 4.386 1.00 94.50 161 VAL A C 1
ATOM 1320 O O . VAL A 1 161 ? 0.043 -9.821 5.229 1.00 94.50 161 VAL A O 1
ATOM 1323 N N . PHE A 1 162 ? -1.926 -9.138 4.370 1.00 94.75 162 PHE A N 1
ATOM 1324 C CA . PHE A 1 162 ? -2.239 -8.141 5.390 1.00 94.75 162 PHE A CA 1
ATOM 1325 C C . PHE A 1 162 ? -3.420 -8.598 6.248 1.00 94.75 162 PHE A C 1
ATOM 1327 O O . PHE A 1 162 ? -4.392 -9.142 5.728 1.00 94.75 162 PHE A O 1
ATOM 1334 N N . TYR A 1 163 ? -3.326 -8.353 7.552 1.00 93.81 163 TYR A N 1
ATOM 1335 C CA . TYR A 1 163 ? -4.341 -8.685 8.551 1.00 93.81 163 TYR A CA 1
ATOM 1336 C C . TYR A 1 163 ? -4.904 -7.378 9.136 1.00 93.81 163 TYR A C 1
ATOM 1338 O O . TYR A 1 163 ? -4.243 -6.776 9.992 1.00 93.81 163 TYR A O 1
ATOM 1346 N N . PRO A 1 164 ? -6.080 -6.902 8.685 1.00 90.19 164 PRO A N 1
ATOM 1347 C CA . PRO A 1 164 ? -6.621 -5.596 9.073 1.00 90.19 164 PRO A CA 1
ATOM 1348 C C . PRO A 1 164 ? -6.812 -5.415 10.584 1.00 90.19 164 PRO A C 1
ATOM 1350 O O . PRO A 1 164 ? -6.588 -4.331 11.116 1.00 90.19 164 PRO A O 1
ATOM 1353 N N . GLU A 1 165 ? -7.165 -6.478 11.304 1.00 89.00 165 GLU A N 1
ATOM 1354 C CA . GLU A 1 165 ? -7.494 -6.415 12.731 1.00 89.00 165 GLU A CA 1
ATOM 1355 C C . GLU A 1 165 ? -6.273 -6.148 13.611 1.00 89.00 165 GLU A C 1
ATOM 1357 O O . GLU A 1 165 ? -6.387 -5.598 14.704 1.00 89.00 165 GLU A O 1
ATOM 1362 N N . ASN A 1 166 ? -5.087 -6.564 13.163 1.00 90.31 166 ASN A N 1
ATOM 1363 C CA . ASN A 1 166 ? -3.864 -6.462 13.956 1.00 90.31 166 ASN A CA 1
ATOM 1364 C C . ASN A 1 166 ? -2.701 -5.799 13.215 1.00 90.31 166 ASN A C 1
ATOM 1366 O O . ASN A 1 166 ? -1.578 -5.840 13.718 1.00 90.31 166 ASN A O 1
ATOM 1370 N N . GLY A 1 167 ? -2.959 -5.231 12.037 1.00 89.75 167 GLY A N 1
ATOM 1371 C CA . GLY A 1 167 ? -1.993 -4.508 11.219 1.00 89.75 167 GLY A CA 1
ATOM 1372 C C . GLY A 1 167 ? -0.788 -5.321 10.753 1.00 89.75 167 GLY A C 1
ATOM 1373 O O . GLY A 1 167 ? 0.197 -4.743 10.295 1.00 89.75 167 GLY A O 1
ATOM 1374 N N . ARG A 1 168 ? -0.810 -6.649 10.902 1.00 92.44 168 ARG A N 1
ATOM 1375 C CA . ARG A 1 168 ? 0.329 -7.495 10.551 1.00 92.44 168 ARG A CA 1
ATOM 1376 C C . ARG A 1 168 ? 0.455 -7.584 9.036 1.00 92.44 168 ARG A C 1
ATOM 1378 O O . ARG A 1 168 ? -0.514 -7.884 8.345 1.00 92.44 168 ARG A O 1
ATOM 1385 N N . VAL A 1 169 ? 1.678 -7.416 8.548 1.00 93.75 169 VAL A N 1
ATOM 1386 C CA . VAL A 1 169 ? 2.057 -7.659 7.154 1.00 93.75 169 VAL A CA 1
ATOM 1387 C C . VAL A 1 169 ? 2.995 -8.860 7.124 1.00 93.75 169 VAL A C 1
ATOM 1389 O O . VAL A 1 169 ? 3.986 -8.906 7.851 1.00 93.75 169 VAL A O 1
ATOM 1392 N N . VAL A 1 170 ? 2.653 -9.876 6.335 1.00 94.12 170 VAL A N 1
ATOM 1393 C CA . VAL A 1 170 ? 3.458 -11.090 6.162 1.00 94.12 170 VAL A CA 1
ATOM 1394 C C . VAL A 1 170 ? 3.877 -11.183 4.706 1.00 94.12 170 VAL A C 1
ATOM 1396 O O . VAL A 1 170 ? 3.080 -11.587 3.858 1.00 94.12 170 VAL A O 1
ATOM 1399 N N . LYS A 1 171 ? 5.135 -10.834 4.430 1.00 91.56 171 LYS A N 1
ATOM 1400 C CA . LYS A 1 171 ? 5.751 -11.025 3.113 1.00 91.56 171 LYS A CA 1
ATOM 1401 C C . LYS A 1 171 ? 5.910 -12.518 2.840 1.00 91.56 171 LYS A C 1
ATOM 1403 O O . LYS A 1 171 ? 6.356 -13.274 3.709 1.00 91.56 171 LYS A O 1
ATOM 1408 N N . LYS A 1 172 ? 5.525 -12.955 1.649 1.00 86.62 172 LYS A N 1
ATOM 1409 C CA . LYS A 1 172 ? 5.764 -14.311 1.165 1.00 86.62 172 LYS A CA 1
ATOM 1410 C C . LYS A 1 172 ? 7.072 -14.272 0.392 1.00 86.62 172 LYS A C 1
ATOM 1412 O O . LYS A 1 172 ? 7.106 -13.942 -0.781 1.00 86.62 172 LYS A O 1
ATOM 1417 N N . VAL A 1 173 ? 8.164 -14.544 1.102 1.00 62.78 173 VAL A N 1
ATOM 1418 C CA . VAL A 1 173 ? 9.482 -14.673 0.476 1.00 62.78 173 VAL A CA 1
ATOM 1419 C C . VAL A 1 173 ? 9.445 -15.899 -0.434 1.00 62.78 173 VAL A C 1
ATOM 1421 O O . VAL A 1 173 ? 9.096 -16.987 0.037 1.00 62.78 173 VAL A O 1
ATOM 1424 N N . MET A 1 174 ? 9.765 -15.703 -1.711 1.00 53.34 174 MET A N 1
ATOM 1425 C CA . MET A 1 174 ? 10.044 -16.784 -2.655 1.00 53.34 174 MET A CA 1
ATOM 1426 C C . MET A 1 174 ? 11.517 -17.187 -2.581 1.00 53.34 174 MET A C 1
ATOM 1428 O O . MET A 1 174 ? 12.372 -16.283 -2.449 1.00 53.34 174 MET A O 1
#